Protein AF-A0A2T0QEE9-F1 (afdb_monomer_lite)

Structure (mmCIF, N/CA/C/O backbone):
data_AF-A0A2T0QEE9-F1
#
_entry.id   AF-A0A2T0QEE9-F1
#
loop_
_atom_site.group_PDB
_atom_site.id
_atom_site.type_symbol
_atom_site.label_atom_id
_atom_site.label_alt_id
_atom_site.label_comp_id
_atom_site.label_asym_id
_atom_site.label_entity_id
_atom_site.label_seq_id
_atom_site.pdbx_PDB_ins_code
_atom_site.Cartn_x
_atom_site.Cartn_y
_atom_site.Cartn_z
_atom_site.occupancy
_atom_site.B_iso_or_equiv
_atom_site.auth_seq_id
_atom_site.auth_comp_id
_atom_site.auth_asym_id
_atom_site.auth_atom_id
_atom_site.pdbx_PDB_model_num
ATOM 1 N N . MET A 1 1 ? -19.623 8.978 69.752 1.00 46.41 1 MET A N 1
ATOM 2 C CA . MET A 1 1 ? -19.965 9.981 68.723 1.00 46.41 1 MET A CA 1
ATOM 3 C C . MET A 1 1 ? -18.747 10.054 67.821 1.00 46.41 1 MET A C 1
ATOM 5 O O . MET A 1 1 ? -17.785 10.732 68.146 1.00 46.41 1 MET A O 1
ATOM 9 N N . GLU A 1 2 ? -18.719 9.158 66.838 1.00 47.72 2 GLU A N 1
ATOM 10 C CA . GLU A 1 2 ? -17.532 8.756 66.078 1.00 47.72 2 GLU A CA 1
ATOM 11 C C . GLU A 1 2 ? -17.613 9.401 64.695 1.00 47.72 2 GLU A C 1
ATOM 13 O O . GLU A 1 2 ? -18.553 9.152 63.941 1.00 47.72 2 GLU A O 1
ATOM 18 N N . THR A 1 3 ? -16.694 10.322 64.418 1.00 58.19 3 THR A N 1
ATOM 19 C CA . THR A 1 3 ? -16.714 11.145 63.208 1.00 58.19 3 THR A CA 1
ATOM 20 C C . THR A 1 3 ? -16.028 10.403 62.066 1.00 58.19 3 THR A C 1
ATOM 22 O O . THR A 1 3 ? -14.811 10.428 61.927 1.00 58.19 3 THR A O 1
ATOM 25 N N . ASP A 1 4 ? -16.869 9.710 61.304 1.00 55.81 4 ASP A N 1
ATOM 26 C CA . ASP A 1 4 ? -16.816 9.378 59.877 1.00 55.81 4 ASP A CA 1
ATOM 27 C C . ASP A 1 4 ? -15.461 9.512 59.146 1.00 55.81 4 ASP A C 1
ATOM 29 O O . ASP A 1 4 ? -14.989 10.593 58.777 1.00 55.81 4 ASP A O 1
ATOM 33 N N . ALA A 1 5 ? -14.892 8.342 58.858 1.00 58.62 5 ALA A N 1
ATOM 34 C CA . ALA A 1 5 ? -13.791 8.110 57.944 1.00 58.62 5 ALA A CA 1
ATOM 35 C C . ALA A 1 5 ? -14.211 8.390 56.488 1.00 58.62 5 ALA A C 1
ATOM 37 O O . ALA A 1 5 ? -14.539 7.475 55.729 1.00 58.62 5 ALA A O 1
ATOM 38 N N . ARG A 1 6 ? -14.131 9.651 56.044 1.00 56.16 6 ARG A N 1
ATOM 39 C CA . ARG A 1 6 ? -14.188 9.972 54.608 1.00 56.16 6 ARG A CA 1
ATOM 40 C C . ARG A 1 6 ? -12.869 9.657 53.919 1.00 56.16 6 ARG A C 1
ATOM 42 O O . ARG A 1 6 ? -11.967 10.478 53.786 1.00 56.16 6 ARG A O 1
ATOM 49 N N . THR A 1 7 ? -12.838 8.420 53.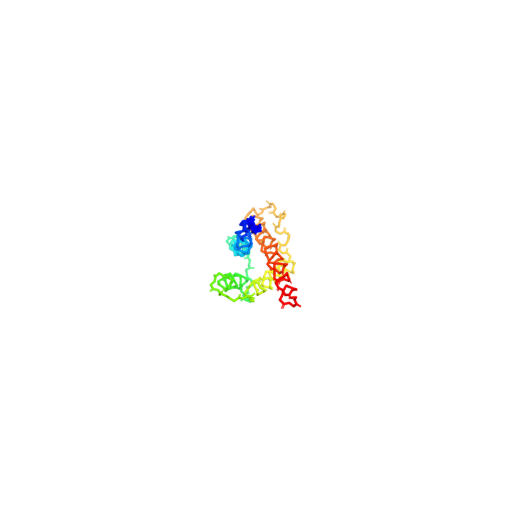454 1.00 57.94 7 THR A N 1
ATOM 50 C CA . THR A 1 7 ? -12.190 7.897 52.252 1.00 57.94 7 THR A CA 1
ATOM 51 C C . THR A 1 7 ? -12.016 8.973 51.167 1.00 57.94 7 THR A C 1
ATOM 53 O O . THR A 1 7 ? -12.886 9.205 50.330 1.00 57.94 7 THR A O 1
ATOM 56 N N . ALA A 1 8 ? -10.855 9.625 51.146 1.00 53.94 8 ALA A N 1
ATOM 57 C CA . ALA A 1 8 ? -10.387 10.343 49.969 1.00 53.94 8 ALA A CA 1
ATOM 58 C C . ALA A 1 8 ? -9.854 9.302 48.973 1.00 53.94 8 ALA A C 1
ATOM 60 O O . ALA A 1 8 ? -8.689 8.908 49.016 1.00 53.94 8 ALA A O 1
ATOM 61 N N . ALA A 1 9 ? -10.736 8.799 48.109 1.00 58.94 9 ALA A N 1
ATOM 62 C CA . ALA A 1 9 ? -10.330 7.994 46.967 1.00 58.94 9 ALA A CA 1
ATOM 63 C C . ALA A 1 9 ? -9.457 8.859 46.033 1.00 58.94 9 ALA A C 1
ATOM 65 O O . ALA A 1 9 ? -9.897 9.945 45.641 1.00 58.94 9 ALA A O 1
ATOM 66 N N . PRO A 1 10 ? -8.238 8.430 45.659 1.00 54.50 10 PRO A N 1
ATOM 67 C CA . PRO A 1 10 ? -7.436 9.167 44.694 1.00 54.50 10 PRO A CA 1
ATOM 68 C C . PRO A 1 10 ? -8.161 9.196 43.345 1.00 54.50 10 PRO A C 1
ATOM 70 O O . PRO A 1 10 ? -8.542 8.162 42.794 1.00 54.50 10 PRO A O 1
ATOM 73 N N . ALA A 1 11 ? -8.368 10.411 42.836 1.00 56.66 11 ALA A N 1
ATOM 74 C CA . ALA A 1 11 ? -9.014 10.692 41.566 1.00 56.66 11 ALA A CA 1
ATOM 75 C C . ALA A 1 11 ? -8.387 9.871 40.427 1.00 56.66 11 ALA A C 1
ATOM 77 O O . ALA A 1 11 ? -7.202 9.999 40.107 1.00 56.66 11 ALA A O 1
ATOM 78 N N . ALA A 1 12 ? -9.215 9.031 39.806 1.00 57.91 12 ALA A N 1
ATOM 79 C CA . ALA A 1 12 ? -8.879 8.230 38.642 1.00 57.91 12 ALA A CA 1
ATOM 80 C C . ALA A 1 12 ? -8.463 9.131 37.468 1.00 57.91 12 ALA A C 1
ATOM 82 O O . ALA A 1 12 ? -9.288 9.631 36.708 1.00 57.91 12 ALA A O 1
ATOM 83 N N . SER A 1 13 ? -7.160 9.322 37.305 1.00 61.66 13 SER A N 1
ATOM 84 C CA . SER A 1 13 ? -6.563 10.012 36.166 1.00 61.66 13 SER A CA 1
ATOM 85 C C . SER A 1 13 ? -5.911 8.984 35.240 1.00 61.66 13 SER A C 1
ATOM 87 O O . SER A 1 13 ? -4.757 8.627 35.438 1.00 61.66 13 SER A O 1
ATOM 89 N N . ALA A 1 14 ? -6.659 8.486 34.239 1.00 61.41 14 ALA A N 1
ATOM 90 C CA . ALA A 1 14 ? -6.126 8.100 32.915 1.00 61.41 14 ALA A CA 1
ATOM 91 C C . ALA A 1 14 ? -7.184 7.465 31.977 1.00 61.41 14 ALA A C 1
ATOM 93 O O . ALA A 1 14 ? -7.435 6.261 32.060 1.00 61.41 14 ALA A O 1
ATOM 94 N N . PRO A 1 15 ? -7.699 8.227 30.989 1.00 49.91 15 PRO A N 1
ATOM 95 C CA . PRO A 1 15 ? -8.134 7.627 29.714 1.00 49.91 15 PRO A CA 1
ATOM 96 C C . PRO A 1 15 ? -7.313 8.028 28.466 1.00 49.91 15 PRO A C 1
ATOM 98 O O . PRO A 1 15 ? -7.417 7.361 27.443 1.00 49.91 15 PRO A O 1
ATOM 101 N N . ALA A 1 16 ? -6.431 9.033 28.518 1.00 56.25 16 ALA A N 1
ATOM 102 C CA . ALA A 1 16 ? -5.886 9.681 27.307 1.00 56.25 16 ALA A CA 1
ATOM 103 C C . ALA A 1 16 ? -4.974 8.831 26.378 1.00 56.25 16 ALA A C 1
ATOM 105 O O . ALA A 1 16 ? -4.699 9.231 25.250 1.00 56.25 16 ALA A O 1
ATOM 106 N N . ARG A 1 17 ? -4.473 7.659 26.804 1.00 57.00 17 ARG A N 1
ATOM 107 C CA . ARG A 1 17 ? -3.490 6.876 26.012 1.00 57.00 17 ARG A CA 1
ATOM 108 C C . ARG A 1 17 ? -4.086 5.969 24.930 1.00 57.00 17 ARG A C 1
ATOM 110 O O . ARG A 1 17 ? -3.340 5.557 24.041 1.00 57.00 17 ARG A O 1
ATOM 117 N N . ARG A 1 18 ? -5.370 5.599 25.005 1.00 57.03 18 ARG A N 1
ATOM 118 C CA . ARG A 1 18 ? -5.974 4.636 24.057 1.00 57.03 18 ARG A CA 1
ATOM 119 C C . ARG A 1 18 ? -6.402 5.293 22.749 1.00 57.03 18 ARG A C 1
ATOM 121 O O . ARG A 1 18 ? -6.092 4.757 21.687 1.00 57.03 18 ARG A O 1
ATOM 128 N N . ASP A 1 19 ? -7.006 6.471 22.835 1.00 60.22 19 ASP A N 1
ATOM 129 C CA . ASP A 1 19 ? -7.519 7.204 21.671 1.00 60.22 19 ASP A CA 1
ATOM 130 C C . ASP A 1 19 ? -6.381 7.607 20.723 1.00 60.22 19 ASP A C 1
ATOM 132 O O . ASP A 1 19 ? -6.490 7.483 19.502 1.00 60.22 19 ASP A O 1
ATOM 136 N N . GLY A 1 20 ? -5.223 7.961 21.293 1.00 60.66 20 GLY A N 1
ATOM 137 C CA . GLY A 1 20 ? -4.018 8.273 20.526 1.00 60.66 20 GLY A CA 1
ATOM 138 C C . GLY A 1 20 ? -3.470 7.092 19.716 1.00 60.66 20 GLY A C 1
ATOM 139 O O . GLY A 1 20 ? -2.999 7.295 18.601 1.00 60.66 20 GLY A O 1
ATOM 140 N N . ARG A 1 21 ? -3.554 5.850 20.220 1.00 64.75 21 ARG A N 1
ATOM 141 C CA . ARG A 1 21 ? -3.006 4.670 19.518 1.00 64.75 21 ARG A CA 1
ATOM 142 C C . ARG A 1 21 ? -3.851 4.245 18.321 1.00 64.75 21 ARG A C 1
ATOM 144 O O . ARG A 1 21 ? -3.287 3.937 17.277 1.00 64.75 21 ARG A O 1
ATOM 151 N N . LEU A 1 22 ? -5.178 4.251 18.456 1.00 66.88 22 LEU A N 1
ATOM 152 C CA . LEU A 1 22 ? -6.089 3.951 17.343 1.00 66.88 22 LEU A CA 1
ATOM 153 C C . LEU A 1 22 ? -6.008 5.029 16.255 1.00 66.88 22 LEU A C 1
ATOM 155 O O . LEU A 1 22 ? -5.964 4.704 15.070 1.00 66.88 22 LEU A O 1
ATOM 159 N N . SER A 1 23 ? -5.908 6.299 16.659 1.00 76.38 23 SER A N 1
ATOM 160 C CA . SER A 1 23 ? -5.687 7.420 15.740 1.00 76.38 23 SER A CA 1
ATOM 161 C C . SER A 1 23 ? -4.353 7.294 14.991 1.00 76.38 23 SER A C 1
ATOM 163 O O . SER A 1 23 ? -4.321 7.384 13.763 1.00 76.38 23 SER A O 1
ATOM 165 N N . ALA A 1 24 ? -3.264 6.978 15.701 1.00 80.12 24 ALA A N 1
ATOM 166 C CA . ALA A 1 24 ? -1.949 6.771 15.096 1.00 80.12 24 ALA A CA 1
ATOM 167 C C . ALA A 1 24 ? -1.920 5.568 14.139 1.00 80.12 24 ALA A C 1
ATOM 169 O O . ALA A 1 24 ? -1.365 5.674 13.049 1.00 80.12 24 ALA A O 1
ATOM 170 N N . ALA A 1 25 ? -2.554 4.446 14.502 1.00 79.25 25 ALA A N 1
ATOM 171 C CA . ALA A 1 25 ? -2.665 3.281 13.624 1.00 79.25 25 ALA A CA 1
ATOM 172 C C . ALA A 1 25 ? -3.454 3.611 12.348 1.00 79.25 25 ALA A C 1
ATOM 174 O O . ALA A 1 25 ? -3.041 3.248 11.251 1.00 79.25 25 ALA A O 1
ATOM 175 N N . ARG A 1 26 ? -4.551 4.365 12.458 1.00 78.25 26 ARG A N 1
ATOM 176 C CA . ARG A 1 26 ? -5.343 4.794 11.298 1.00 78.25 26 ARG A CA 1
ATOM 177 C C . ARG A 1 26 ? -4.547 5.713 10.367 1.00 78.25 26 ARG A C 1
ATOM 179 O O . ARG A 1 26 ? -4.576 5.516 9.156 1.00 78.25 26 ARG A O 1
ATOM 186 N N . LEU A 1 27 ? -3.800 6.669 10.921 1.00 83.50 27 LEU A N 1
ATOM 187 C CA . LEU A 1 27 ? -2.906 7.536 10.146 1.00 83.50 27 LEU A CA 1
ATOM 188 C C . LEU A 1 27 ? -1.783 6.746 9.469 1.00 83.50 27 LEU A C 1
ATOM 190 O O . LEU A 1 27 ? -1.497 6.990 8.301 1.00 83.50 27 LEU A O 1
ATOM 194 N N . ALA A 1 28 ? -1.187 5.775 10.163 1.00 83.88 28 ALA A N 1
ATOM 195 C CA . ALA A 1 28 ? -0.166 4.904 9.590 1.00 83.88 28 ALA A CA 1
ATOM 196 C C . ALA A 1 28 ? -0.726 4.038 8.450 1.00 83.88 28 ALA A C 1
ATOM 198 O O . ALA A 1 28 ? -0.062 3.881 7.431 1.00 83.88 28 ALA A O 1
ATOM 199 N N . LEU A 1 29 ? -1.959 3.535 8.577 1.00 82.44 29 LEU A N 1
ATOM 200 C CA . LEU A 1 29 ? -2.624 2.767 7.522 1.00 82.44 29 LEU A CA 1
ATOM 201 C C . LEU A 1 29 ? -2.823 3.615 6.260 1.00 82.44 29 LEU A C 1
ATOM 203 O O . LEU A 1 29 ? -2.449 3.194 5.169 1.00 82.44 29 LEU A O 1
ATOM 207 N N . ILE A 1 30 ? -3.353 4.831 6.422 1.00 82.00 30 ILE A N 1
ATOM 208 C CA . ILE A 1 30 ? -3.546 5.785 5.320 1.00 82.00 30 ILE A CA 1
ATOM 209 C C . ILE A 1 30 ? -2.196 6.163 4.699 1.00 82.00 30 ILE A C 1
ATOM 211 O O . ILE A 1 30 ? -2.038 6.110 3.481 1.00 82.00 30 ILE A O 1
ATOM 215 N N . GLY A 1 31 ? -1.210 6.513 5.528 1.00 82.94 31 GLY A N 1
ATOM 216 C CA . GLY A 1 31 ? 0.130 6.883 5.074 1.00 82.94 31 GLY A CA 1
ATOM 217 C C . GLY A 1 31 ? 0.816 5.755 4.305 1.00 82.94 31 GLY A C 1
ATOM 218 O O . GLY A 1 31 ? 1.384 6.000 3.244 1.00 82.94 31 GLY A O 1
ATOM 219 N N . GLY A 1 32 ? 0.698 4.515 4.787 1.00 81.38 32 GLY A N 1
ATOM 220 C CA . GLY A 1 32 ? 1.196 3.326 4.100 1.00 81.38 32 GLY A CA 1
ATOM 221 C C . GLY A 1 32 ? 0.544 3.139 2.730 1.00 81.38 32 GLY A C 1
ATOM 222 O O . GLY A 1 32 ? 1.255 2.994 1.740 1.00 81.38 32 GLY A O 1
ATOM 223 N N . MET A 1 33 ? -0.787 3.254 2.639 1.00 81.62 33 MET A N 1
ATOM 224 C CA . MET A 1 33 ? -1.504 3.175 1.357 1.00 81.62 33 MET A CA 1
ATOM 225 C C . MET A 1 33 ? -1.046 4.252 0.365 1.00 81.62 33 MET A C 1
ATOM 227 O O . MET A 1 33 ? -0.812 3.953 -0.805 1.00 81.62 33 MET A O 1
ATOM 231 N N . LEU A 1 34 ? -0.882 5.497 0.818 1.00 86.12 34 LEU A N 1
ATOM 232 C CA . LEU A 1 34 ? -0.421 6.597 -0.034 1.00 86.12 34 LEU A CA 1
ATOM 233 C C . LEU A 1 34 ? 1.032 6.412 -0.489 1.00 86.12 34 LEU A C 1
ATOM 235 O O . LEU A 1 34 ? 1.356 6.690 -1.646 1.00 86.12 34 LEU A O 1
ATOM 239 N N . ALA A 1 35 ? 1.905 5.899 0.380 1.00 85.88 35 ALA A N 1
ATOM 240 C CA . ALA A 1 35 ? 3.268 5.536 0.004 1.00 85.88 35 ALA A CA 1
ATOM 241 C C . ALA A 1 35 ? 3.266 4.438 -1.073 1.00 85.88 35 ALA A C 1
ATOM 243 O O . ALA A 1 35 ? 3.963 4.570 -2.080 1.00 85.88 35 ALA A O 1
ATOM 244 N N . THR A 1 36 ? 2.413 3.417 -0.932 1.00 80.62 36 THR A N 1
ATOM 245 C CA . THR A 1 36 ? 2.243 2.371 -1.950 1.00 80.62 36 THR A CA 1
ATOM 246 C C . THR A 1 36 ? 1.808 2.950 -3.295 1.00 80.62 36 THR A C 1
ATOM 248 O O . THR A 1 36 ? 2.426 2.654 -4.318 1.00 80.62 36 THR A O 1
ATOM 251 N N . VAL A 1 37 ? 0.802 3.830 -3.295 1.00 85.31 37 VAL A N 1
ATOM 252 C CA . VAL A 1 37 ? 0.330 4.539 -4.498 1.00 85.31 37 VAL A CA 1
ATOM 253 C C . VAL A 1 37 ? 1.460 5.328 -5.158 1.00 85.31 37 VAL A C 1
ATOM 255 O O . VAL A 1 37 ? 1.625 5.274 -6.376 1.00 85.31 37 VAL A O 1
ATOM 258 N N . THR A 1 38 ? 2.269 6.018 -4.358 1.00 84.69 38 THR A N 1
ATOM 259 C CA . THR A 1 38 ? 3.397 6.813 -4.856 1.00 84.69 38 THR A CA 1
ATOM 260 C C . THR A 1 38 ? 4.450 5.918 -5.512 1.00 84.69 38 THR A C 1
ATOM 262 O O . THR A 1 38 ? 4.925 6.233 -6.600 1.00 84.69 38 THR A O 1
ATOM 265 N N . GLY A 1 39 ? 4.763 4.762 -4.918 1.00 79.62 39 GLY A N 1
ATOM 266 C CA . GLY A 1 39 ? 5.667 3.777 -5.522 1.00 79.62 39 GLY A CA 1
ATOM 267 C C . GLY A 1 39 ? 5.169 3.265 -6.876 1.00 79.62 39 GLY A C 1
ATOM 268 O O . GLY A 1 39 ? 5.939 3.195 -7.833 1.00 79.62 39 GLY A O 1
ATOM 269 N N . ILE A 1 40 ? 3.865 2.990 -6.995 1.00 80.69 40 ILE A N 1
ATOM 270 C CA . ILE A 1 40 ? 3.245 2.588 -8.270 1.00 80.69 40 ILE A CA 1
ATOM 271 C C . ILE A 1 40 ? 3.347 3.711 -9.313 1.00 80.69 40 ILE A C 1
ATOM 273 O O . ILE A 1 40 ? 3.663 3.441 -10.471 1.00 80.69 40 ILE A O 1
ATOM 277 N N . ALA A 1 41 ? 3.131 4.967 -8.920 1.00 82.38 41 ALA A N 1
ATOM 278 C CA . ALA A 1 41 ? 3.267 6.106 -9.827 1.00 82.38 41 ALA A CA 1
ATOM 279 C C . ALA A 1 41 ? 4.706 6.249 -10.355 1.00 82.38 41 ALA A C 1
ATOM 281 O O . ALA A 1 41 ? 4.903 6.425 -11.557 1.00 82.38 41 ALA A O 1
ATOM 282 N N . VAL A 1 42 ? 5.711 6.100 -9.485 1.00 82.44 42 VAL A N 1
ATOM 283 C CA . VAL A 1 42 ? 7.132 6.120 -9.874 1.00 82.44 42 VAL A CA 1
ATOM 284 C C . VAL A 1 42 ? 7.457 4.995 -10.863 1.00 82.44 42 VAL A C 1
ATOM 286 O O . VAL A 1 42 ? 8.153 5.233 -11.850 1.00 82.44 42 VAL A O 1
ATOM 289 N N . LEU A 1 43 ? 6.917 3.789 -10.651 1.00 81.50 43 LEU A N 1
ATOM 290 C CA . LEU A 1 43 ? 7.075 2.666 -11.583 1.00 81.50 43 LEU A CA 1
ATOM 291 C C . LEU A 1 43 ? 6.480 2.977 -12.964 1.00 81.50 43 LEU A C 1
ATOM 293 O O . LEU A 1 43 ? 7.126 2.721 -13.979 1.00 81.50 43 LEU A O 1
ATOM 297 N N . GLY A 1 44 ? 5.287 3.576 -13.008 1.00 79.75 44 GLY A N 1
ATOM 298 C CA . GLY A 1 44 ? 4.648 3.980 -14.264 1.00 79.75 44 GLY A CA 1
ATOM 299 C C . GLY A 1 44 ? 5.459 5.036 -15.020 1.00 79.75 44 GLY A C 1
ATOM 300 O O . GLY A 1 44 ? 5.686 4.899 -16.219 1.00 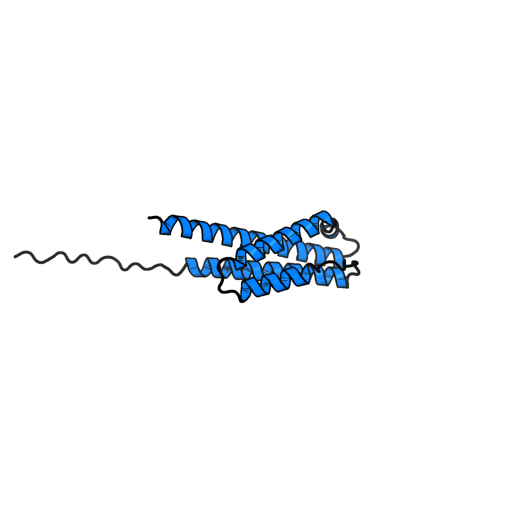79.75 44 GLY A O 1
ATOM 301 N N . LEU A 1 45 ? 5.977 6.044 -14.310 1.00 83.69 45 LEU A N 1
ATOM 302 C CA . LEU A 1 45 ? 6.868 7.063 -14.884 1.00 83.69 45 LEU A CA 1
ATOM 303 C C . LEU A 1 45 ? 8.208 6.485 -15.364 1.00 83.69 45 LEU A C 1
ATOM 305 O O . LEU A 1 45 ? 8.830 7.044 -16.261 1.00 83.69 45 LEU A O 1
ATOM 309 N N . SER A 1 46 ? 8.633 5.355 -14.797 1.00 81.38 46 SER A N 1
ATOM 310 C CA . SER A 1 46 ? 9.857 4.643 -15.185 1.00 81.38 46 SER A CA 1
ATOM 311 C C . SER A 1 46 ? 9.667 3.712 -16.392 1.00 81.38 46 SER A C 1
ATOM 313 O O . SER A 1 46 ? 10.599 3.002 -16.760 1.00 81.38 46 SER A O 1
ATOM 315 N N . GLY A 1 47 ? 8.482 3.704 -17.016 1.00 78.44 47 GLY A N 1
ATOM 316 C CA . GLY A 1 47 ? 8.203 2.935 -18.233 1.00 78.44 47 GLY A CA 1
ATOM 317 C C . GLY A 1 47 ? 7.702 1.508 -17.999 1.00 78.44 47 GLY A C 1
ATOM 318 O O . GLY A 1 47 ? 7.614 0.734 -18.951 1.00 78.44 47 GLY A O 1
ATOM 319 N N . VAL A 1 48 ? 7.351 1.141 -16.761 1.00 78.94 48 VAL A N 1
ATOM 320 C CA . VAL A 1 48 ? 6.745 -0.166 -16.472 1.00 78.94 48 VAL A CA 1
ATOM 321 C C . VAL A 1 48 ? 5.317 -0.194 -17.019 1.00 78.94 48 VAL A C 1
ATOM 323 O O . VAL A 1 48 ? 4.482 0.631 -16.645 1.00 78.94 48 VAL A O 1
ATOM 326 N N . ALA A 1 49 ? 5.026 -1.159 -17.896 1.00 69.44 49 ALA A N 1
ATOM 327 C CA . ALA A 1 49 ? 3.692 -1.344 -18.456 1.00 69.44 49 ALA A CA 1
ATOM 328 C C . ALA A 1 49 ? 2.690 -1.712 -17.350 1.00 69.44 49 ALA A C 1
ATOM 330 O O . ALA A 1 49 ? 2.823 -2.743 -16.689 1.00 69.44 49 ALA A O 1
ATOM 331 N N . MET A 1 50 ? 1.682 -0.862 -17.150 1.00 63.75 50 MET A N 1
ATOM 332 C CA . MET A 1 50 ? 0.667 -1.066 -16.119 1.00 63.75 50 MET A CA 1
ATOM 333 C C . MET A 1 50 ? -0.528 -1.857 -16.676 1.00 63.75 50 MET A C 1
ATOM 335 O O . MET A 1 50 ? -1.062 -1.488 -17.725 1.00 63.75 50 MET A O 1
ATOM 339 N N . PRO A 1 51 ? -0.982 -2.928 -15.998 1.00 59.06 51 PRO A N 1
ATOM 340 C CA . PRO A 1 51 ? -2.163 -3.678 -16.414 1.00 59.06 51 PRO A CA 1
ATOM 341 C C . PRO A 1 51 ? -3.457 -2.856 -16.254 1.00 59.06 51 PRO A C 1
ATOM 343 O O . PRO A 1 51 ? -3.603 -2.063 -15.327 1.00 59.06 51 PRO A O 1
ATOM 346 N N . VAL A 1 52 ? -4.418 -3.078 -17.160 1.00 53.97 52 VAL A N 1
ATOM 347 C CA . VAL A 1 52 ? -5.683 -2.314 -17.299 1.00 53.97 52 VAL A CA 1
ATOM 348 C C . VAL A 1 52 ? -6.765 -2.714 -16.267 1.00 53.97 52 VAL A C 1
ATOM 350 O O . VAL A 1 52 ? -7.764 -2.020 -16.096 1.00 53.97 52 VAL A O 1
ATOM 353 N N . VAL A 1 53 ? -6.574 -3.824 -15.548 1.00 47.62 53 VAL A N 1
ATOM 354 C CA . VAL A 1 53 ? -7.551 -4.470 -14.641 1.00 47.62 53 VAL A CA 1
ATOM 355 C C . VAL A 1 53 ? -7.293 -4.048 -13.183 1.00 47.62 53 VAL A C 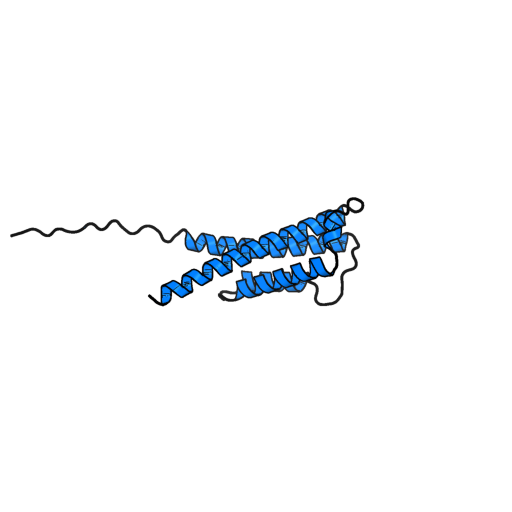1
ATOM 357 O O . VAL A 1 53 ? -6.125 -3.902 -12.827 1.00 47.62 53 VAL A O 1
ATOM 360 N N . PRO A 1 54 ? -8.350 -3.827 -12.360 1.00 52.34 54 PRO A N 1
ATOM 361 C CA . PRO A 1 54 ? -8.545 -2.549 -11.664 1.00 52.34 54 PRO A CA 1
ATOM 362 C C . PRO A 1 54 ? -7.237 -2.022 -11.058 1.00 52.34 54 PRO A C 1
ATOM 364 O O . PRO A 1 54 ? -6.632 -2.717 -10.237 1.00 52.34 54 PRO A O 1
ATOM 367 N N . PRO A 1 55 ? -6.809 -0.801 -11.425 1.00 72.69 55 PRO A N 1
ATOM 368 C CA . PRO A 1 55 ? -5.500 -0.295 -11.050 1.00 72.69 55 PRO A CA 1
ATOM 369 C C . PRO A 1 55 ? -5.389 -0.314 -9.529 1.00 72.69 55 PRO A C 1
ATOM 371 O O . PRO A 1 55 ? -6.205 0.312 -8.853 1.00 72.69 55 PRO A O 1
ATOM 374 N N . ALA A 1 56 ? -4.387 -1.005 -8.986 1.00 71.69 56 ALA A N 1
ATOM 375 C CA . ALA A 1 56 ? -4.133 -1.077 -7.546 1.00 71.69 56 ALA A CA 1
ATOM 376 C C . ALA A 1 56 ? -4.197 0.303 -6.861 1.00 71.69 56 ALA A C 1
ATOM 378 O O . ALA A 1 56 ? -4.695 0.431 -5.746 1.00 71.69 56 ALA A O 1
ATOM 379 N N . VAL A 1 57 ? -3.787 1.353 -7.580 1.00 73.06 57 VAL A N 1
ATOM 380 C CA . VAL A 1 57 ? -3.914 2.760 -7.178 1.00 73.06 57 VAL A CA 1
ATOM 381 C C . VAL A 1 57 ? -5.352 3.150 -6.835 1.00 73.06 57 VAL A C 1
ATOM 383 O O . VAL A 1 57 ? -5.587 3.735 -5.785 1.00 73.06 57 VAL A O 1
ATOM 386 N N . VAL A 1 58 ? -6.323 2.822 -7.688 1.00 76.00 58 VAL A N 1
ATOM 387 C CA . VAL A 1 58 ? -7.734 3.182 -7.482 1.00 76.00 58 VAL A CA 1
ATOM 388 C C . VAL A 1 58 ? -8.283 2.480 -6.244 1.00 76.00 58 VAL A C 1
ATOM 390 O O . VAL A 1 58 ? -8.941 3.118 -5.426 1.00 76.00 58 VAL A O 1
ATOM 393 N N . LEU A 1 59 ? -7.966 1.194 -6.065 1.00 76.31 59 LEU A N 1
ATOM 394 C CA . LEU A 1 59 ? -8.385 0.432 -4.887 1.00 76.31 59 LEU A CA 1
ATOM 395 C C . LEU A 1 59 ? -7.744 0.964 -3.600 1.00 76.31 59 LEU A C 1
ATOM 397 O O . LEU A 1 59 ? -8.450 1.154 -2.612 1.00 76.31 59 LEU A O 1
ATOM 401 N N . LEU A 1 60 ? -6.442 1.258 -3.611 1.00 76.12 60 LEU A N 1
ATOM 402 C CA . LEU A 1 60 ? -5.724 1.823 -2.463 1.00 76.12 60 LEU A CA 1
ATOM 403 C C . LEU A 1 60 ? -6.245 3.211 -2.088 1.00 76.12 60 LEU A C 1
ATOM 405 O O . LEU A 1 60 ? -6.453 3.480 -0.909 1.00 76.12 60 LEU A O 1
ATOM 409 N N . VAL A 1 61 ? -6.498 4.080 -3.068 1.00 76.62 61 VAL A N 1
ATOM 410 C CA . VAL A 1 61 ? -7.038 5.426 -2.825 1.00 76.62 61 VAL A CA 1
ATOM 411 C C . VAL A 1 61 ? -8.478 5.352 -2.322 1.00 76.62 61 VAL A C 1
ATOM 413 O O . VAL A 1 61 ? -8.817 6.034 -1.356 1.00 76.62 61 VAL A O 1
ATOM 416 N N . ALA A 1 62 ? -9.321 4.502 -2.913 1.00 79.19 62 ALA A N 1
ATOM 417 C CA . ALA A 1 62 ? -10.691 4.299 -2.447 1.00 79.19 62 ALA A CA 1
ATOM 418 C C . ALA A 1 62 ? -10.722 3.731 -1.019 1.00 79.19 62 ALA A C 1
ATOM 420 O O . ALA A 1 62 ? -11.491 4.204 -0.182 1.00 79.19 62 ALA A O 1
ATOM 421 N N . ALA A 1 63 ? -9.849 2.769 -0.712 1.00 76.12 63 ALA A N 1
ATOM 422 C CA . ALA A 1 63 ? -9.701 2.217 0.629 1.00 76.12 63 ALA A CA 1
ATOM 423 C C . ALA A 1 63 ? -9.184 3.262 1.620 1.00 76.12 63 ALA A C 1
ATOM 425 O O . ALA A 1 63 ? -9.734 3.380 2.711 1.00 76.12 63 ALA A O 1
ATOM 426 N N . ALA A 1 64 ? -8.188 4.063 1.239 1.00 74.06 64 ALA A N 1
ATOM 427 C CA . ALA A 1 64 ? -7.673 5.148 2.067 1.00 74.06 64 ALA A CA 1
ATOM 428 C C . ALA A 1 64 ? -8.759 6.193 2.354 1.00 74.06 64 ALA A C 1
ATOM 430 O O . ALA A 1 64 ? -8.906 6.617 3.498 1.00 74.06 64 ALA A O 1
ATOM 431 N N . ALA A 1 65 ? -9.566 6.558 1.354 1.00 75.56 65 ALA A N 1
ATOM 432 C CA . ALA A 1 65 ? -10.700 7.459 1.525 1.00 75.56 65 ALA A CA 1
ATOM 433 C C . ALA A 1 65 ? -11.758 6.856 2.461 1.00 75.56 65 ALA A C 1
ATOM 435 O O . ALA A 1 65 ? -12.197 7.514 3.404 1.00 75.56 65 ALA A O 1
ATOM 436 N N . LEU A 1 66 ? -12.119 5.585 2.273 1.00 77.06 66 LEU A N 1
ATOM 437 C CA . LEU A 1 66 ? -13.061 4.893 3.153 1.00 77.06 66 LEU A CA 1
ATOM 438 C C . LEU A 1 66 ? -12.542 4.843 4.597 1.00 77.06 66 LEU A C 1
ATOM 440 O O . LEU A 1 66 ? -13.286 5.129 5.535 1.00 77.06 66 LEU A O 1
ATOM 444 N N . VAL A 1 67 ? -11.256 4.533 4.773 1.00 71.44 67 VAL A N 1
ATOM 445 C CA . VAL A 1 67 ? -10.590 4.518 6.076 1.00 71.44 67 VAL A CA 1
ATOM 446 C C . VAL A 1 67 ? -10.542 5.913 6.675 1.00 71.44 67 VAL A C 1
ATOM 448 O O . VAL A 1 67 ? -10.763 6.004 7.873 1.00 71.44 67 VAL A O 1
ATOM 451 N N . ALA A 1 68 ? -10.289 6.975 5.906 1.00 73.75 68 ALA A N 1
ATOM 452 C CA . ALA A 1 68 ? -10.146 8.349 6.393 1.00 73.75 68 ALA A CA 1
ATOM 453 C C . ALA A 1 68 ? -11.484 9.014 6.751 1.00 73.75 68 ALA A C 1
ATOM 455 O O . ALA A 1 68 ? -11.582 9.688 7.781 1.00 73.75 68 ALA A O 1
ATOM 456 N N . PHE A 1 69 ? -12.523 8.789 5.948 1.00 74.94 69 PHE A N 1
ATOM 457 C CA . PHE A 1 69 ? -13.812 9.475 6.076 1.00 74.94 69 PHE A CA 1
ATOM 458 C C . PHE A 1 69 ? -14.900 8.630 6.738 1.00 74.94 69 PHE A C 1
ATOM 460 O O . PHE A 1 69 ? -15.868 9.182 7.253 1.00 74.94 69 PHE A O 1
ATOM 467 N N . GLY A 1 70 ? -14.753 7.306 6.774 1.00 67.12 70 GLY A N 1
ATOM 468 C CA . GLY A 1 70 ? -15.730 6.428 7.403 1.00 67.12 70 GLY A CA 1
ATOM 469 C C . GLY A 1 70 ? -15.65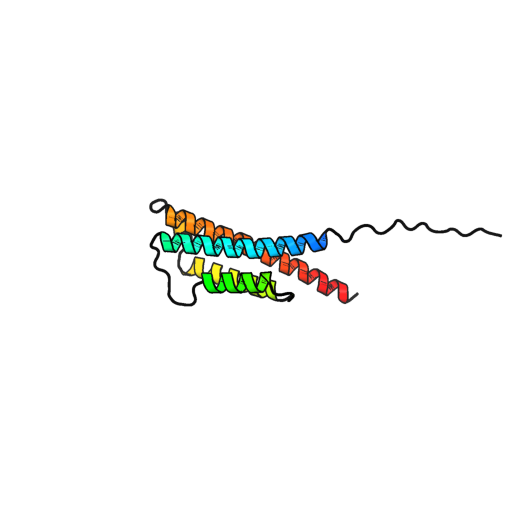1 6.480 8.935 1.00 67.12 70 GLY A C 1
ATOM 470 O O . GLY A 1 70 ? -14.618 6.091 9.483 1.00 67.12 70 GLY A O 1
ATOM 471 N N . PRO A 1 71 ? -16.729 6.847 9.658 1.00 62.16 71 PRO A N 1
ATOM 472 C CA . PRO A 1 71 ? -16.834 6.650 11.110 1.00 62.16 71 PRO A CA 1
ATOM 473 C C . PRO A 1 71 ? -17.067 5.171 11.483 1.00 62.16 71 PRO A C 1
ATOM 475 O O . PRO A 1 71 ? -17.384 4.841 12.625 1.00 62.16 71 PRO A O 1
ATOM 478 N N . TRP A 1 72 ? -16.965 4.268 10.507 1.00 68.88 72 TRP A N 1
ATOM 479 C CA . TRP A 1 72 ? -17.336 2.873 10.632 1.00 68.88 72 TRP A CA 1
ATOM 480 C C . TRP A 1 72 ? -16.186 2.011 11.142 1.00 68.88 72 TRP A C 1
ATOM 482 O O . TRP A 1 72 ? -15.101 1.968 10.564 1.00 68.88 72 TRP A O 1
ATOM 492 N N . THR A 1 73 ? -16.468 1.235 12.185 1.00 68.69 73 THR A N 1
ATOM 493 C CA . THR A 1 73 ? -15.526 0.303 12.822 1.00 68.69 73 THR A CA 1
ATOM 494 C C . THR A 1 73 ? -15.010 -0.798 11.888 1.00 68.69 73 THR A C 1
ATOM 496 O O . THR A 1 73 ? -13.983 -1.399 12.183 1.00 68.69 73 THR A O 1
ATOM 499 N N . TRP A 1 74 ? -15.673 -1.045 10.753 1.00 72.00 74 TRP A N 1
ATOM 500 C CA . TRP A 1 74 ? -15.256 -2.020 9.738 1.00 72.00 74 TRP A CA 1
ATOM 501 C C . TRP A 1 74 ? -14.342 -1.439 8.644 1.00 72.00 74 TRP A C 1
ATOM 503 O O . TRP A 1 74 ? -13.716 -2.205 7.911 1.00 72.00 74 TRP A O 1
ATOM 513 N N . ALA A 1 75 ? -14.197 -0.112 8.541 1.00 74.38 75 ALA A N 1
ATOM 514 C CA . ALA A 1 75 ? -13.343 0.515 7.526 1.00 74.38 75 ALA A CA 1
ATOM 515 C C . ALA A 1 75 ? -11.858 0.083 7.605 1.00 74.38 75 ALA A C 1
ATOM 517 O O . ALA A 1 75 ? -11.274 -0.202 6.557 1.00 74.38 75 ALA A O 1
ATOM 518 N N . PRO A 1 76 ? -11.238 -0.066 8.798 1.00 70.69 76 PRO A N 1
ATOM 519 C CA . PRO A 1 76 ? -9.869 -0.576 8.905 1.00 70.69 76 PRO A CA 1
ATOM 520 C C . PRO A 1 76 ? -9.709 -2.004 8.365 1.00 70.69 76 PRO A C 1
ATOM 522 O O . PRO A 1 76 ? -8.678 -2.315 7.775 1.00 70.69 76 PRO A O 1
ATOM 525 N N . ALA A 1 77 ? -10.728 -2.858 8.518 1.00 77.19 77 ALA A N 1
ATOM 526 C CA . ALA A 1 77 ? -10.698 -4.228 8.007 1.00 77.19 77 ALA A CA 1
ATOM 527 C C . ALA A 1 77 ? -10.710 -4.260 6.470 1.00 77.19 77 ALA A C 1
ATOM 529 O O . ALA A 1 77 ? -9.962 -5.023 5.864 1.00 77.19 77 ALA A O 1
ATOM 530 N N . VAL A 1 78 ? -11.488 -3.384 5.827 1.00 78.50 78 VAL A N 1
ATOM 531 C CA . VAL A 1 78 ? -11.467 -3.230 4.360 1.00 78.50 78 VAL A CA 1
ATOM 532 C C . VAL A 1 78 ? -10.105 -2.733 3.889 1.00 78.50 78 VAL A C 1
ATOM 534 O O . VAL A 1 78 ? -9.551 -3.273 2.934 1.00 78.50 78 VAL A O 1
ATOM 537 N N . GLY A 1 79 ? -9.529 -1.758 4.597 1.00 79.56 79 GLY A N 1
ATOM 538 C CA . GLY A 1 79 ? -8.171 -1.294 4.333 1.00 79.56 79 GLY A CA 1
ATOM 539 C C . GLY A 1 79 ? -7.137 -2.420 4.406 1.00 79.56 79 GLY A C 1
ATOM 540 O O . GLY A 1 79 ? -6.306 -2.548 3.510 1.00 79.56 79 GLY A O 1
ATOM 541 N N . ALA A 1 80 ? -7.232 -3.279 5.423 1.00 82.06 80 ALA A N 1
ATOM 542 C CA . ALA A 1 80 ? -6.371 -4.449 5.573 1.00 82.06 80 ALA A CA 1
ATOM 543 C C . ALA A 1 80 ? -6.495 -5.422 4.389 1.00 82.06 80 ALA A C 1
ATOM 545 O O . ALA A 1 80 ? -5.482 -5.851 3.840 1.00 82.06 80 ALA A O 1
ATOM 546 N N . LEU A 1 81 ? -7.724 -5.735 3.961 1.00 84.31 81 LEU A N 1
ATOM 547 C CA . LEU A 1 81 ? -7.976 -6.624 2.821 1.00 84.31 81 LEU A CA 1
ATOM 548 C C . LEU A 1 81 ? -7.396 -6.071 1.518 1.00 84.31 81 LEU A C 1
ATOM 550 O O . LEU A 1 81 ? -6.795 -6.818 0.750 1.00 84.31 81 LEU A O 1
ATOM 554 N N . VAL A 1 82 ? -7.533 -4.765 1.283 1.00 85.44 82 VAL A N 1
ATOM 555 C CA . VAL A 1 82 ? -6.990 -4.113 0.084 1.00 85.44 82 VAL A CA 1
ATOM 556 C C . VAL A 1 82 ? -5.465 -4.164 0.072 1.00 85.44 82 VAL A C 1
ATOM 558 O O . VAL A 1 82 ? -4.872 -4.499 -0.950 1.00 85.44 82 VAL A O 1
ATOM 561 N N . VAL A 1 83 ? -4.821 -3.903 1.210 1.00 85.00 83 VAL A N 1
ATOM 562 C CA . VAL A 1 83 ? -3.357 -3.973 1.328 1.00 85.00 83 VAL A CA 1
ATOM 563 C C . VAL A 1 83 ? -2.854 -5.414 1.171 1.00 85.00 83 VAL A C 1
ATOM 565 O O . VAL A 1 83 ? -1.812 -5.637 0.559 1.00 85.00 83 VAL A O 1
ATOM 568 N N . LEU A 1 84 ? -3.593 -6.406 1.673 1.00 86.62 84 LEU A N 1
ATOM 569 C CA . LEU A 1 84 ? -3.269 -7.822 1.470 1.00 86.62 84 LEU A CA 1
ATOM 570 C C . LEU A 1 84 ? -3.388 -8.239 0.001 1.00 86.62 84 LEU A C 1
ATOM 572 O O . LEU A 1 84 ? -2.505 -8.924 -0.513 1.00 86.62 84 LEU A O 1
ATOM 576 N N . ALA A 1 85 ? -4.451 -7.815 -0.683 1.00 85.12 85 ALA A N 1
ATOM 577 C CA . ALA A 1 85 ? -4.614 -8.061 -2.113 1.00 85.12 85 ALA A CA 1
ATOM 578 C C . ALA A 1 85 ? -3.474 -7.419 -2.920 1.00 85.12 85 ALA A C 1
ATOM 580 O O . ALA A 1 85 ? -2.932 -8.032 -3.837 1.00 85.12 85 ALA A O 1
ATOM 581 N N . GLU A 1 86 ? -3.063 -6.214 -2.531 1.00 87.25 86 GLU A N 1
ATOM 582 C CA . GLU A 1 86 ? -1.938 -5.506 -3.132 1.00 87.25 86 GLU A CA 1
ATOM 583 C C . GLU A 1 86 ? -0.596 -6.220 -2.899 1.00 87.25 86 GLU A C 1
ATOM 585 O O . GLU A 1 86 ? 0.199 -6.353 -3.829 1.00 87.25 86 GLU A O 1
ATOM 590 N N . LEU A 1 87 ? -0.355 -6.754 -1.697 1.00 87.50 87 LEU A N 1
ATOM 591 C CA . LEU A 1 87 ? 0.811 -7.601 -1.430 1.00 87.50 87 LEU A CA 1
ATOM 592 C C . LEU A 1 87 ? 0.810 -8.846 -2.328 1.00 87.50 87 LEU A C 1
ATOM 594 O O . LEU A 1 87 ? 1.838 -9.185 -2.915 1.00 87.50 87 LEU A O 1
ATOM 598 N N . ALA A 1 88 ? -0.336 -9.519 -2.458 1.00 85.81 88 ALA A N 1
ATOM 599 C CA . ALA A 1 88 ? -0.463 -10.684 -3.326 1.00 85.81 88 ALA A CA 1
ATOM 600 C C . ALA A 1 88 ? -0.160 -10.324 -4.790 1.00 85.81 88 ALA A C 1
ATOM 602 O O . ALA A 1 88 ? 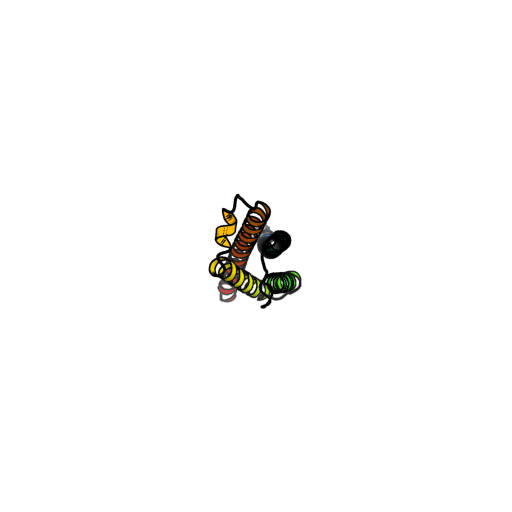0.590 -11.040 -5.451 1.00 85.81 88 ALA A O 1
ATOM 603 N N . GLY A 1 89 ? -0.665 -9.185 -5.274 1.00 83.50 89 GLY A N 1
ATOM 604 C CA . GLY A 1 89 ? -0.355 -8.663 -6.605 1.00 83.50 89 GLY A CA 1
ATOM 605 C C . GLY A 1 89 ? 1.131 -8.344 -6.788 1.00 83.50 89 GLY A C 1
ATOM 606 O O . GLY A 1 89 ? 1.717 -8.710 -7.808 1.00 83.50 89 GLY A O 1
ATOM 607 N N . PHE A 1 90 ? 1.767 -7.722 -5.793 1.00 82.69 90 PHE A N 1
ATOM 608 C CA . PHE A 1 90 ? 3.199 -7.410 -5.807 1.00 82.69 90 PHE A CA 1
ATOM 609 C C . PHE A 1 90 ? 4.065 -8.670 -5.964 1.00 82.69 90 PHE A C 1
ATOM 611 O O . PHE A 1 90 ? 5.002 -8.686 -6.760 1.00 82.69 90 PHE A O 1
ATOM 618 N N . VAL A 1 91 ? 3.719 -9.749 -5.261 1.00 87.06 91 VAL A N 1
ATOM 619 C CA . VAL A 1 91 ? 4.441 -11.024 -5.359 1.00 87.06 91 VAL A CA 1
ATOM 620 C C . VAL A 1 91 ? 4.123 -11.746 -6.670 1.00 87.06 91 VAL A C 1
ATOM 622 O O . VAL A 1 91 ? 5.039 -12.161 -7.375 1.00 87.06 91 VAL A O 1
ATOM 625 N N . ALA A 1 92 ? 2.843 -11.867 -7.029 1.00 84.56 92 ALA A N 1
ATOM 626 C CA . ALA A 1 92 ? 2.399 -12.633 -8.195 1.00 84.56 92 ALA A CA 1
ATOM 627 C C . ALA A 1 92 ? 2.895 -12.054 -9.529 1.00 84.56 92 ALA A C 1
ATOM 629 O O . ALA A 1 92 ? 3.151 -12.800 -10.469 1.00 84.56 92 ALA A O 1
ATOM 630 N N . THR A 1 93 ? 3.052 -10.732 -9.609 1.00 80.50 93 THR A N 1
ATOM 631 C CA . THR A 1 93 ? 3.576 -10.051 -10.806 1.00 80.50 93 THR A CA 1
ATOM 632 C C . THR A 1 93 ? 5.101 -10.071 -10.897 1.00 80.50 93 THR A C 1
ATOM 634 O O . THR A 1 93 ? 5.657 -9.585 -11.877 1.00 80.50 93 THR A O 1
ATOM 637 N N . GLY A 1 94 ? 5.793 -10.606 -9.885 1.00 82.94 94 GLY A N 1
ATOM 638 C CA . GLY A 1 94 ? 7.251 -10.601 -9.827 1.00 82.94 94 GLY A CA 1
ATOM 639 C C . GLY A 1 94 ? 7.854 -9.229 -9.522 1.00 82.94 94 GLY A C 1
ATOM 640 O O . GLY A 1 94 ? 9.068 -9.091 -9.605 1.00 82.94 94 GLY A O 1
ATOM 641 N N . ALA A 1 95 ? 7.059 -8.233 -9.108 1.00 83.44 95 ALA A N 1
ATOM 642 C CA . ALA A 1 95 ? 7.532 -6.874 -8.811 1.00 83.44 95 ALA A CA 1
ATOM 643 C C . ALA A 1 95 ? 8.602 -6.814 -7.698 1.00 83.44 95 ALA A C 1
ATOM 645 O O . ALA A 1 95 ? 9.295 -5.810 -7.546 1.00 83.44 95 ALA A O 1
ATOM 646 N N . VAL A 1 96 ? 8.780 -7.909 -6.955 1.00 87.31 96 VAL A N 1
ATOM 647 C CA . VAL A 1 96 ? 9.871 -8.122 -5.996 1.00 87.31 96 VAL A CA 1
ATOM 648 C C . VAL A 1 96 ? 11.254 -8.015 -6.654 1.00 87.31 96 VAL A C 1
ATOM 650 O O . VAL A 1 96 ? 12.182 -7.525 -6.014 1.00 87.31 96 VAL A O 1
ATOM 653 N N . SER A 1 97 ? 11.408 -8.415 -7.924 1.00 88.12 97 SER A N 1
ATOM 654 C CA . SER A 1 97 ? 12.684 -8.286 -8.650 1.00 88.12 97 SER A CA 1
ATOM 655 C C . SER A 1 97 ? 13.113 -6.828 -8.810 1.00 88.12 97 SER A C 1
ATOM 657 O O . SER A 1 97 ? 14.303 -6.527 -8.760 1.00 88.12 97 SER A O 1
ATOM 659 N N . GLY A 1 98 ? 12.146 -5.908 -8.882 1.00 86.50 98 GLY A N 1
ATOM 660 C CA . GLY A 1 98 ? 12.400 -4.476 -8.940 1.00 86.50 98 GLY A CA 1
ATOM 661 C C . GLY A 1 98 ? 13.167 -3.950 -7.725 1.00 86.50 98 GLY A C 1
ATOM 662 O O . GLY A 1 98 ? 13.874 -2.962 -7.850 1.00 86.50 98 GLY A O 1
ATOM 663 N N . LEU A 1 99 ? 13.124 -4.620 -6.566 1.00 88.00 99 LEU A N 1
ATOM 664 C CA . LEU A 1 99 ? 13.856 -4.200 -5.359 1.00 88.00 99 LEU A CA 1
ATOM 665 C C . LEU A 1 99 ? 15.384 -4.263 -5.509 1.00 88.00 99 LEU A C 1
ATOM 667 O O . LEU A 1 99 ? 16.095 -3.587 -4.764 1.00 88.00 99 LEU A O 1
ATOM 671 N N . VAL A 1 100 ? 15.878 -5.069 -6.449 1.00 93.38 100 VAL A N 1
ATOM 672 C CA . VAL A 1 100 ? 17.310 -5.275 -6.714 1.00 93.38 100 VAL A CA 1
ATOM 673 C C . VAL A 1 100 ? 17.721 -4.812 -8.117 1.00 93.38 100 VAL A C 1
ATOM 675 O O . VAL A 1 100 ? 18.849 -5.062 -8.536 1.00 93.38 100 VAL A O 1
ATOM 678 N N . GLU A 1 101 ? 16.830 -4.122 -8.838 1.00 89.12 101 GLU A N 1
ATOM 679 C CA . GLU A 1 101 ? 17.053 -3.656 -10.211 1.00 89.12 101 GLU A CA 1
ATOM 680 C C . GLU A 1 101 ? 17.964 -2.417 -10.251 1.00 89.12 101 GLU A C 1
ATOM 682 O O . GLU A 1 101 ? 17.520 -1.273 -10.366 1.00 89.12 101 GLU A O 1
ATOM 687 N N . THR A 1 102 ? 19.273 -2.633 -10.129 1.00 88.06 102 THR A N 1
ATOM 688 C CA . THR A 1 102 ? 20.269 -1.551 -10.059 1.00 88.06 102 THR A CA 1
ATOM 689 C C . THR A 1 102 ? 20.487 -0.837 -11.391 1.00 88.06 102 THR A C 1
ATOM 691 O O . THR A 1 102 ? 20.928 0.314 -11.391 1.00 88.06 102 THR A O 1
ATOM 694 N N . ALA A 1 103 ? 20.154 -1.472 -12.521 1.00 91.44 103 ALA A N 1
ATOM 695 C CA . ALA A 1 103 ? 20.304 -0.874 -13.845 1.00 91.44 103 ALA A CA 1
ATOM 696 C C . ALA A 1 103 ? 19.258 0.221 -14.116 1.00 91.44 103 ALA A C 1
ATOM 698 O O . ALA A 1 103 ? 19.492 1.115 -14.931 1.00 91.44 103 ALA A O 1
ATOM 699 N N . GLN A 1 104 ? 18.112 0.177 -13.427 1.00 88.12 104 GLN A N 1
ATOM 700 C CA . GLN A 1 104 ? 17.012 1.124 -13.600 1.00 88.12 104 GLN A CA 1
ATOM 701 C C . GLN A 1 104 ? 16.597 1.708 -12.241 1.00 88.12 104 GLN A C 1
ATOM 703 O O . GLN A 1 104 ? 15.620 1.259 -11.635 1.00 88.12 104 GLN A O 1
ATOM 708 N N . PRO A 1 105 ? 17.287 2.760 -11.754 1.00 85.88 105 PRO A N 1
ATOM 709 C CA . PRO A 1 105 ? 17.095 3.276 -10.397 1.00 85.88 105 PRO A CA 1
ATOM 710 C C . PRO A 1 105 ? 15.664 3.762 -10.123 1.00 85.88 105 PRO A C 1
ATOM 712 O O . PRO A 1 105 ? 15.212 3.704 -8.982 1.00 85.88 105 PRO A O 1
ATOM 715 N N . GLY A 1 106 ? 14.927 4.194 -11.155 1.00 85.00 106 GLY A N 1
ATOM 716 C CA . GLY A 1 106 ? 13.507 4.543 -11.039 1.00 85.00 106 GLY A CA 1
ATOM 717 C C . GLY A 1 106 ? 12.618 3.344 -10.686 1.00 85.00 106 GLY A C 1
ATOM 718 O O . GLY A 1 106 ? 11.770 3.446 -9.799 1.00 85.00 106 GLY A O 1
ATOM 719 N N . ILE A 1 107 ? 12.869 2.180 -11.296 1.00 87.75 107 ILE A N 1
ATOM 720 C CA . ILE A 1 107 ? 12.158 0.934 -10.973 1.00 87.75 107 ILE A CA 1
ATOM 721 C C . ILE A 1 107 ? 12.506 0.485 -9.555 1.00 87.75 107 ILE A C 1
ATOM 723 O O . ILE A 1 107 ? 11.610 0.125 -8.786 1.00 87.75 107 ILE A O 1
ATOM 727 N N . MET A 1 108 ? 13.781 0.584 -9.178 1.00 89.81 108 MET A N 1
ATOM 728 C CA . MET A 1 108 ? 14.238 0.249 -7.832 1.00 89.81 108 MET A CA 1
ATOM 729 C C . MET A 1 108 ? 13.587 1.120 -6.763 1.00 89.81 108 MET A C 1
ATOM 731 O O . MET A 1 108 ? 12.976 0.601 -5.826 1.00 89.81 108 MET A O 1
ATOM 735 N N . ALA A 1 109 ? 13.645 2.442 -6.921 1.00 87.81 109 ALA A N 1
ATOM 736 C CA . ALA A 1 109 ? 13.045 3.384 -5.984 1.00 87.81 109 ALA A CA 1
ATOM 737 C C . ALA A 1 109 ? 11.525 3.190 -5.872 1.00 87.81 109 ALA A C 1
ATOM 739 O O . ALA A 1 109 ? 10.990 3.135 -4.763 1.00 87.81 109 ALA A O 1
ATOM 740 N N . GLY A 1 110 ? 10.833 3.028 -7.005 1.00 84.62 110 GLY A N 1
ATOM 741 C CA . GLY A 1 110 ? 9.392 2.780 -7.030 1.00 84.62 110 GLY A CA 1
ATOM 742 C C . GLY A 1 110 ? 9.006 1.473 -6.332 1.00 84.62 110 GLY A C 1
ATOM 743 O O . GLY A 1 110 ? 8.054 1.452 -5.550 1.00 84.62 110 GLY A O 1
ATOM 744 N N . SER A 1 111 ? 9.783 0.407 -6.536 1.00 88.12 111 SER A N 1
ATOM 745 C CA . SER A 1 111 ? 9.567 -0.898 -5.895 1.00 88.12 111 SER A CA 1
ATOM 746 C C . SER A 1 111 ? 9.786 -0.839 -4.385 1.00 88.12 111 SER A C 1
ATOM 748 O O . SER A 1 111 ? 8.955 -1.343 -3.628 1.00 88.12 111 SER A O 1
ATOM 750 N N . TRP A 1 112 ? 10.850 -0.171 -3.929 1.00 91.25 112 TRP A N 1
ATOM 751 C CA . TRP A 1 112 ? 11.117 0.020 -2.501 1.00 91.25 112 TRP A CA 1
ATOM 752 C C . TRP A 1 112 ? 10.037 0.849 -1.819 1.00 91.25 112 TRP A C 1
ATOM 754 O O . TRP A 1 112 ? 9.563 0.478 -0.745 1.00 91.25 112 TRP A O 1
ATOM 764 N N . LEU A 1 113 ? 9.605 1.940 -2.452 1.00 87.56 113 LEU A N 1
ATOM 765 C CA . LEU A 1 113 ? 8.551 2.793 -1.916 1.00 87.56 113 LEU A CA 1
ATOM 766 C C . LEU A 1 113 ? 7.217 2.040 -1.826 1.00 87.56 113 LEU A C 1
ATOM 768 O O . LEU A 1 113 ? 6.524 2.118 -0.809 1.00 87.56 113 LEU A O 1
ATOM 772 N N . ARG A 1 114 ? 6.897 1.248 -2.858 1.00 85.94 114 ARG A N 1
ATOM 773 C CA . ARG A 1 114 ? 5.712 0.386 -2.884 1.00 85.94 114 ARG A CA 1
ATOM 774 C C . ARG A 1 114 ? 5.746 -0.645 -1.754 1.00 85.94 114 ARG A C 1
ATOM 776 O O . ARG A 1 114 ? 4.783 -0.737 -0.992 1.00 85.94 114 ARG A O 1
ATOM 783 N N . ALA A 1 115 ? 6.860 -1.365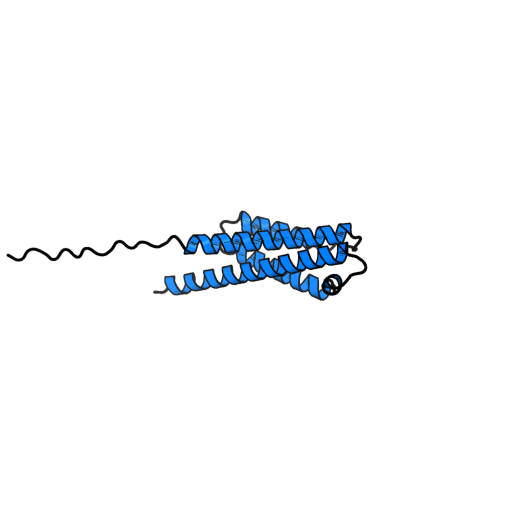 -1.610 1.00 88.19 115 ALA A N 1
ATOM 784 C CA . ALA A 1 115 ? 7.048 -2.390 -0.584 1.00 88.19 115 ALA A CA 1
ATOM 785 C C . ALA A 1 115 ? 6.999 -1.813 0.840 1.00 88.19 115 ALA A C 1
ATOM 787 O O . ALA A 1 115 ? 6.319 -2.366 1.707 1.00 88.19 115 ALA A O 1
ATOM 788 N N . ALA A 1 116 ? 7.654 -0.673 1.077 1.00 88.75 116 ALA A N 1
ATOM 789 C CA . ALA A 1 116 ? 7.622 0.011 2.368 1.00 88.75 116 ALA A CA 1
ATOM 790 C C . ALA A 1 116 ? 6.199 0.456 2.738 1.00 88.75 116 ALA A C 1
ATOM 792 O O . ALA A 1 116 ? 5.764 0.244 3.871 1.00 88.75 116 ALA A O 1
ATOM 793 N N . GLY A 1 117 ? 5.446 1.006 1.778 1.00 83.50 117 GLY A N 1
ATOM 794 C CA . GLY A 1 117 ? 4.048 1.384 1.986 1.00 83.50 117 GLY A CA 1
ATOM 795 C C . GLY A 1 117 ? 3.165 0.198 2.383 1.00 83.50 117 GLY A C 1
ATOM 796 O O . GLY A 1 117 ? 2.417 0.290 3.359 1.00 83.50 117 GLY A O 1
ATOM 797 N N . ILE A 1 118 ? 3.325 -0.947 1.705 1.00 87.75 118 ILE A N 1
ATOM 798 C CA . ILE A 1 118 ? 2.601 -2.187 2.029 1.00 87.75 118 ILE A CA 1
ATOM 799 C C . ILE A 1 118 ? 2.944 -2.646 3.450 1.00 87.75 118 ILE A C 1
ATOM 801 O O . ILE A 1 118 ? 2.043 -2.944 4.233 1.00 87.75 118 ILE A O 1
ATOM 805 N N . ALA A 1 119 ? 4.229 -2.664 3.814 1.00 88.56 119 ALA A N 1
ATOM 806 C CA . ALA A 1 119 ? 4.675 -3.094 5.138 1.00 88.56 119 ALA A CA 1
ATOM 807 C C . ALA A 1 119 ? 4.091 -2.219 6.261 1.00 88.56 119 ALA A C 1
ATOM 809 O O . ALA A 1 119 ? 3.567 -2.741 7.248 1.00 88.56 119 ALA A O 1
ATOM 810 N N . VAL A 1 120 ? 4.125 -0.893 6.094 1.00 86.00 120 VAL A N 1
ATOM 811 C CA . VAL A 1 120 ? 3.546 0.058 7.057 1.00 86.00 120 VAL A CA 1
ATOM 812 C C . VAL A 1 120 ? 2.037 -0.141 7.173 1.00 86.00 120 VAL A C 1
ATOM 814 O O . VAL A 1 120 ? 1.505 -0.207 8.284 1.00 86.00 120 VAL A O 1
ATOM 817 N N . ALA A 1 121 ? 1.348 -0.281 6.042 1.00 83.31 121 ALA A N 1
ATOM 818 C CA . ALA A 1 121 ? -0.093 -0.467 6.016 1.00 83.31 121 ALA A CA 1
ATOM 819 C C . ALA A 1 121 ? -0.516 -1.796 6.671 1.00 83.31 121 ALA A C 1
ATOM 821 O O . ALA A 1 121 ? -1.469 -1.815 7.448 1.00 83.31 121 ALA A O 1
ATOM 822 N N . LEU A 1 122 ? 0.223 -2.889 6.455 1.00 85.56 122 LEU A N 1
ATOM 823 C CA . LEU A 1 122 ? -0.033 -4.173 7.121 1.00 85.56 122 LEU A CA 1
ATOM 824 C C . LEU A 1 122 ? 0.206 -4.106 8.629 1.00 85.56 122 LEU A C 1
ATOM 826 O O . LEU A 1 122 ? -0.619 -4.598 9.398 1.00 85.56 122 LEU A O 1
ATOM 830 N N . ALA A 1 123 ? 1.294 -3.468 9.067 1.00 85.44 123 ALA A N 1
ATOM 831 C CA . ALA A 1 123 ? 1.569 -3.289 10.490 1.00 85.44 123 ALA A CA 1
ATOM 832 C C . ALA A 1 123 ? 0.455 -2.477 11.171 1.00 85.44 123 ALA A C 1
ATOM 834 O O . ALA A 1 123 ? -0.045 -2.850 12.233 1.00 85.44 123 ALA A O 1
ATOM 835 N N . ALA A 1 124 ? 0.014 -1.396 10.530 1.00 82.19 124 ALA A N 1
ATOM 836 C CA . ALA A 1 124 ? -1.078 -0.563 11.010 1.00 82.19 124 ALA A CA 1
ATOM 837 C C . ALA A 1 124 ? -2.419 -1.315 11.060 1.00 82.19 124 ALA A C 1
ATOM 839 O O . ALA A 1 124 ? -3.144 -1.218 12.054 1.00 82.19 124 ALA A O 1
ATOM 840 N N . ALA A 1 125 ? -2.728 -2.101 10.027 1.00 81.31 125 ALA A N 1
ATOM 841 C CA . ALA A 1 125 ? -3.908 -2.958 9.984 1.00 81.31 125 ALA A CA 1
ATOM 842 C C . ALA A 1 125 ? -3.903 -3.998 11.116 1.00 81.31 125 ALA A C 1
ATOM 844 O O . ALA A 1 125 ? -4.907 -4.151 11.811 1.00 81.31 125 ALA A O 1
ATOM 845 N N . ALA A 1 126 ? -2.769 -4.659 11.363 1.00 81.75 126 ALA A N 1
ATOM 846 C CA . ALA A 1 126 ? -2.629 -5.618 12.458 1.00 81.75 126 ALA A CA 1
ATOM 847 C C . ALA A 1 126 ? -2.873 -4.961 13.828 1.00 81.75 126 ALA A C 1
ATOM 849 O O . ALA A 1 126 ? -3.616 -5.493 14.654 1.00 81.75 126 ALA A O 1
ATOM 850 N N . LEU A 1 127 ? -2.313 -3.769 14.057 1.00 80.06 127 LEU A N 1
ATOM 851 C CA . LEU A 1 127 ? -2.538 -3.008 15.290 1.00 80.06 127 LEU A CA 1
ATOM 852 C C . LEU A 1 127 ? -4.007 -2.603 15.471 1.00 80.06 127 LEU A C 1
ATOM 854 O O . LEU A 1 127 ? -4.508 -2.613 16.598 1.00 80.06 127 LEU A O 1
ATOM 858 N N . ALA A 1 128 ? -4.704 -2.272 14.382 1.00 73.38 128 ALA A N 1
ATOM 859 C CA . ALA A 1 128 ? -6.128 -1.955 14.421 1.00 73.38 128 ALA A CA 1
ATOM 860 C C . ALA A 1 128 ? -6.975 -3.178 14.820 1.00 73.38 128 ALA A C 1
ATOM 862 O O . ALA A 1 128 ? -7.845 -3.046 15.680 1.00 73.38 128 ALA A O 1
ATOM 863 N N . VAL A 1 129 ? -6.671 -4.363 14.273 1.00 69.31 129 VAL A N 1
ATOM 864 C CA . VAL A 1 129 ? -7.367 -5.627 14.592 1.00 69.31 129 VAL A CA 1
ATOM 865 C C . VAL A 1 129 ? -7.162 -6.034 16.056 1.00 69.31 129 VAL A C 1
ATOM 867 O O . VAL A 1 129 ? -8.129 -6.313 16.767 1.00 69.31 129 VAL A O 1
ATOM 870 N N . ILE A 1 130 ? -5.922 -5.977 16.552 1.00 71.25 130 ILE A N 1
ATOM 871 C CA . ILE A 1 130 ? -5.606 -6.301 17.956 1.00 71.25 130 ILE A CA 1
ATOM 872 C C . ILE A 1 130 ? -6.309 -5.323 18.914 1.00 71.25 130 ILE A C 1
ATOM 874 O O . ILE A 1 130 ? -6.759 -5.707 19.997 1.00 71.25 130 ILE A O 1
ATOM 878 N N . GLY A 1 131 ? -6.428 -4.051 18.516 1.00 64.75 131 GLY A N 1
ATOM 879 C CA . GLY A 1 131 ? -7.159 -3.037 19.274 1.00 64.75 131 GLY A CA 1
ATOM 880 C C . GLY A 1 131 ? -8.649 -3.357 19.416 1.00 64.75 131 GLY A C 1
ATOM 881 O O . GLY A 1 131 ? -9.216 -3.139 20.489 1.00 64.75 131 GLY A O 1
ATOM 882 N N . THR A 1 132 ? -9.274 -3.914 18.375 1.00 63.06 132 THR A N 1
ATOM 883 C CA . THR A 1 132 ? -10.699 -4.275 18.378 1.00 63.06 132 THR A CA 1
ATOM 884 C C . THR A 1 132 ? -11.042 -5.505 19.227 1.00 63.06 132 THR A C 1
ATOM 886 O O . THR A 1 132 ? -12.101 -5.506 19.867 1.00 63.06 132 THR A O 1
ATOM 889 N N . ASP A 1 133 ? -10.164 -6.507 19.330 1.00 55.84 133 ASP A N 1
ATOM 890 C CA . ASP A 1 133 ? -10.441 -7.740 20.092 1.00 55.84 133 ASP A CA 1
ATOM 891 C C . ASP A 1 133 ? -10.599 -7.496 21.601 1.00 55.84 133 ASP A C 1
ATOM 893 O O . ASP A 1 133 ? -11.475 -8.074 22.253 1.00 55.84 133 ASP A O 1
ATOM 897 N N . GLN A 1 134 ? -9.836 -6.556 22.161 1.00 53.88 134 GLN A N 1
ATOM 898 C CA . GLN A 1 134 ? -9.900 -6.188 23.583 1.00 53.88 134 GLN A CA 1
ATOM 899 C C . GLN A 1 134 ? -11.248 -5.551 23.974 1.00 53.88 134 GLN A C 1
ATOM 901 O O . GLN A 1 134 ? -11.721 -5.710 25.102 1.00 53.88 134 GLN A O 1
ATOM 906 N N . THR A 1 135 ? -11.901 -4.857 23.038 1.00 51.53 135 THR A N 1
ATOM 907 C CA . THR A 1 135 ? -13.231 -4.251 23.223 1.00 51.53 135 THR A CA 1
ATOM 908 C C . THR A 1 135 ? -14.334 -5.300 23.364 1.00 51.53 135 THR A C 1
ATOM 910 O O . THR A 1 135 ? -15.287 -5.091 24.117 1.00 51.53 135 THR A O 1
ATOM 913 N N . SER A 1 136 ? -14.202 -6.442 22.680 1.00 50.12 136 SER A N 1
ATOM 914 C CA . SER A 1 136 ? -15.215 -7.506 22.676 1.00 50.12 136 SER A CA 1
ATOM 915 C C . SER A 1 136 ? -15.247 -8.299 23.990 1.00 50.12 136 SER A C 1
ATOM 917 O O . SER A 1 136 ? -16.322 -8.633 24.493 1.00 50.12 136 SER A O 1
ATOM 919 N N . LEU A 1 137 ? -14.080 -8.515 24.605 1.00 52.75 137 LEU A N 1
ATOM 920 C CA . LEU A 1 137 ? -13.941 -9.253 25.864 1.00 52.75 137 LEU A CA 1
ATOM 921 C C . LEU A 1 137 ? -14.441 -8.455 27.075 1.00 52.75 137 LEU A C 1
ATOM 923 O O . LEU A 1 137 ? -14.913 -9.033 28.052 1.00 52.75 137 LEU A O 1
ATOM 927 N N . ARG A 1 138 ? -14.379 -7.120 27.012 1.00 51.78 138 ARG A N 1
ATOM 928 C CA . ARG A 1 138 ? -14.729 -6.239 28.137 1.00 51.78 138 ARG A CA 1
ATOM 929 C C . ARG A 1 138 ? -16.218 -5.910 28.242 1.00 51.78 138 ARG A C 1
ATOM 931 O O . ARG A 1 138 ? -16.639 -5.430 29.281 1.00 51.78 138 ARG A O 1
ATOM 938 N N . ARG A 1 139 ? -17.005 -6.160 27.190 1.00 54.22 139 ARG A N 1
ATOM 939 C CA . ARG A 1 139 ? -18.461 -5.914 27.156 1.00 54.22 139 ARG A CA 1
ATOM 940 C C . ARG A 1 139 ? -19.291 -7.112 27.641 1.00 54.22 139 ARG A C 1
ATOM 942 O O . ARG A 1 139 ? -20.510 -7.016 27.706 1.00 54.22 139 ARG A O 1
ATOM 949 N N . ARG A 1 140 ? -18.631 -8.242 27.925 1.00 51.47 140 ARG A N 1
ATOM 950 C CA . ARG A 1 140 ? -19.234 -9.491 28.424 1.00 51.47 140 ARG A CA 1
ATOM 951 C C . ARG A 1 140 ? -18.953 -9.758 29.914 1.00 51.47 140 ARG A C 1
ATOM 953 O O . ARG A 1 140 ? -19.339 -10.815 30.403 1.00 51.47 140 ARG A O 1
ATOM 960 N N . ARG A 1 141 ? -18.282 -8.838 30.612 1.00 47.34 141 ARG A N 1
ATOM 961 C CA . ARG A 1 141 ? -18.138 -8.810 32.077 1.00 47.34 141 ARG A CA 1
ATOM 962 C C . ARG A 1 141 ? -18.846 -7.579 32.612 1.00 47.34 141 ARG A C 1
ATOM 964 O O . ARG A 1 141 ? -19.368 -7.680 33.736 1.00 47.34 141 ARG A O 1
#

pLDDT: mean 74.56, std 12.66, range [46.41, 93.38]

Organism: NCBI:txid1144618

Radius of gyration: 21.94 Å; chains: 1; bounding box: 40×24×87 Å

Sequence (141 aa):
METDARTAAPAASAPARRDGRLSAARLALIGGMLATVTGIAVLGLSGVAMPVVPPAVVLLVAAAALVAFGPWTWAPAVGALVVLAELAGFVATGAVSGLVETAQPGIMAGSWLRAAGIAVALAAAALAVIGTDQTSLRRRR

Foldseek 3Di:
DDDDDPDPDPDDDDDPPLVVLLVVLLVLLLQLLVLLLVLVVLQVVLVNDADPPPGLNVQSVVLSCCSVPPPDLCSLVSSLVSLVVLVVVCVVVVLVVLCVCPVRVSSNSSSVSNVSSSVSNNVSSVSSVVSVVVVVVVVVD

Secondary structure (DSSP, 8-state):
--------PPP----HHHHHHHHHHHHHHHHHHHHHHHHHHHHHHTTPPPPSSS-HHHHHHHHHHHHHH---TTHHHHHHHHHHHHHHHHHHTTGGGGGG-TT-HHHHHHHHHHHHHHHHHHHHHHHHHHHHHHHHHHT--